Protein AF-A0A0C5BQB8-F1 (afdb_monomer_lite)

Radius of gyration: 30.47 Å; chains: 1; bounding box: 99×53×38 Å

Foldseek 3Di:
DDDDDDDDDDDDDDDDDDPDDDDDDPDPPPVCQPAADPPPCVVLVVQVVVCLVVVNLVSQCVSAVPDDSVVSVVQSVQRSQADPPQKDWDWDDDPDSQKIKIKIWAAGDVGNPHIGIDIWMWGQDSVRGTHTD

Sequence (133 aa):
MSYRLLRGGAVVGILLTAASALTACGGTVSDPTTTPAPEAWRSQLSSVMAAFDAADESALDALFPSHTTEHLQSIYHACSAISSTGRRTDASEGDSPRLIVVKISGVAKGDESTAAHCDFQLYWNDKKTWELN

pLDDT: mean 82.65, std 19.7, range [41.44, 98.25]

Secondary structure (DSSP, 8-state):
-------------------------------TTSSPPTTTHHHHHHHHHHHHHHT-HHHHHHH-TTS-HHHHHHHHHHHHTB-STT-EEEEEE-SSTTEEEEEEEEEETTEEEEEEEEEEEEEE-TTS-EEE-

Structure (mmCIF, N/CA/C/O backbone):
data_AF-A0A0C5BQB8-F1
#
_entry.id   AF-A0A0C5BQB8-F1
#
loop_
_atom_site.group_PDB
_atom_site.id
_atom_site.type_symbol
_atom_site.label_atom_id
_atom_site.label_alt_id
_atom_site.label_comp_id
_atom_site.label_asym_id
_atom_site.label_entity_id
_atom_site.label_seq_id
_atom_site.pdbx_PDB_ins_code
_atom_site.Cartn_x
_atom_site.Cartn_y
_atom_site.Cartn_z
_atom_site.occupancy
_atom_site.B_iso_or_equiv
_atom_site.auth_seq_id
_atom_site.auth_comp_id
_atom_site.auth_asym_id
_atom_site.auth_atom_id
_atom_site.pdbx_PDB_model_num
ATOM 1 N N . MET A 1 1 ? 82.741 41.535 20.046 1.00 44.62 1 MET A N 1
ATOM 2 C CA . MET A 1 1 ? 83.919 40.781 19.570 1.00 44.62 1 MET A CA 1
ATOM 3 C C . MET A 1 1 ? 83.476 39.367 19.239 1.00 44.62 1 MET A C 1
ATOM 5 O O . MET A 1 1 ? 82.832 38.740 20.066 1.00 44.62 1 MET A O 1
ATOM 9 N N . SER A 1 2 ? 83.750 38.958 18.000 1.00 48.75 2 SER A N 1
ATOM 10 C CA . SER A 1 2 ? 83.545 37.636 17.385 1.00 48.75 2 SER A CA 1
ATOM 11 C C . SER A 1 2 ? 84.131 36.495 18.240 1.00 48.75 2 SER A C 1
ATOM 13 O O . SER A 1 2 ? 84.998 36.765 19.059 1.00 48.75 2 SER A O 1
ATOM 15 N N . TYR A 1 3 ? 83.667 35.243 18.134 1.00 43.56 3 TYR A N 1
ATOM 16 C CA . TYR A 1 3 ? 84.177 34.268 17.155 1.00 43.56 3 TYR A CA 1
ATOM 17 C C . TYR A 1 3 ? 83.132 33.252 16.656 1.00 43.56 3 TYR A C 1
ATOM 19 O O . TYR A 1 3 ? 82.074 33.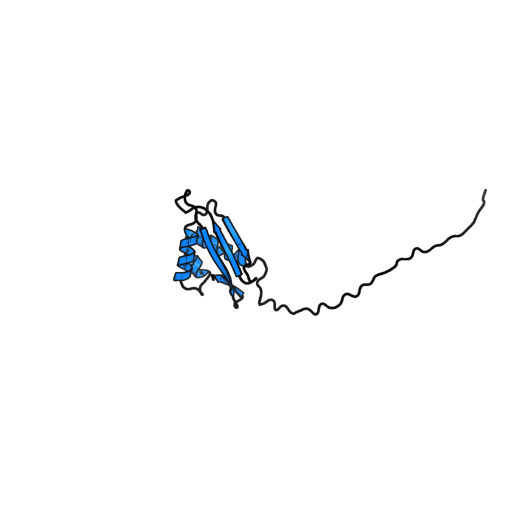034 17.235 1.00 43.56 3 TYR A O 1
ATOM 27 N N . ARG A 1 4 ? 83.490 32.683 15.505 1.00 53.69 4 ARG A N 1
ATOM 28 C CA . ARG A 1 4 ? 82.743 31.894 14.524 1.00 53.69 4 ARG A CA 1
ATOM 29 C C . ARG A 1 4 ? 82.965 30.372 14.674 1.00 53.69 4 ARG A C 1
ATOM 31 O O . ARG A 1 4 ? 84.037 29.968 15.099 1.00 53.69 4 ARG A O 1
ATOM 38 N N . LEU A 1 5 ? 82.034 29.625 14.053 1.00 55.25 5 LEU A N 1
ATOM 39 C CA . LEU A 1 5 ? 82.174 28.350 13.302 1.00 55.25 5 LEU A CA 1
ATOM 40 C C . LEU A 1 5 ? 82.334 27.014 14.059 1.00 55.25 5 LEU A C 1
ATOM 42 O O . LEU A 1 5 ? 83.332 26.793 14.728 1.00 55.25 5 LEU A O 1
ATOM 46 N N . LEU A 1 6 ? 81.431 26.061 13.766 1.00 51.03 6 LEU A N 1
ATOM 47 C CA . LEU A 1 6 ? 81.640 24.834 12.949 1.00 51.03 6 LEU A CA 1
ATOM 48 C C . LEU A 1 6 ? 80.330 24.003 12.967 1.00 51.03 6 LEU A C 1
ATOM 50 O O . LEU A 1 6 ? 79.768 23.758 14.023 1.00 51.03 6 LEU A O 1
ATOM 54 N N . ARG A 1 7 ? 79.655 23.818 11.823 1.00 48.47 7 ARG A N 1
ATOM 55 C CA . ARG A 1 7 ? 79.722 22.657 10.902 1.00 48.47 7 ARG A CA 1
ATOM 56 C C . ARG A 1 7 ? 79.222 21.321 11.482 1.00 48.47 7 ARG A C 1
ATOM 58 O O . ARG A 1 7 ? 79.904 20.713 12.291 1.00 48.47 7 ARG A O 1
ATOM 65 N N . GLY A 1 8 ? 78.188 20.786 10.824 1.00 41.44 8 GLY A N 1
ATOM 66 C CA . GLY A 1 8 ? 78.178 19.394 10.356 1.00 41.44 8 GLY A CA 1
ATOM 67 C C . GLY A 1 8 ? 77.191 18.451 11.045 1.00 41.44 8 GLY A C 1
ATOM 68 O O . GLY A 1 8 ? 77.229 18.298 12.257 1.00 41.44 8 GLY A O 1
ATOM 69 N N . GLY A 1 9 ? 76.375 17.753 10.247 1.00 44.12 9 GLY A N 1
ATOM 70 C CA . GLY A 1 9 ? 75.701 16.523 10.678 1.00 44.12 9 GLY A CA 1
ATOM 71 C C . GLY A 1 9 ? 74.327 16.305 10.053 1.00 44.12 9 GLY A C 1
ATOM 72 O O . GLY A 1 9 ? 73.321 16.684 10.635 1.00 44.12 9 GLY A O 1
ATOM 73 N N . ALA A 1 10 ? 74.298 15.700 8.866 1.00 51.06 10 ALA A N 1
ATOM 74 C CA . ALA A 1 10 ? 73.106 15.147 8.221 1.00 51.06 10 ALA A CA 1
ATOM 75 C C . ALA A 1 10 ? 72.636 13.851 8.911 1.00 51.06 10 ALA A C 1
ATOM 77 O O . ALA A 1 10 ? 73.452 13.245 9.589 1.00 51.06 10 ALA A O 1
ATOM 78 N N . VAL A 1 11 ? 71.382 13.430 8.674 1.00 48.41 11 VAL A N 1
ATOM 79 C CA . VAL A 1 11 ? 70.878 12.052 8.389 1.00 48.41 11 VAL A CA 1
ATOM 80 C C . VAL A 1 11 ? 69.341 12.186 8.285 1.00 48.41 11 VAL A C 1
ATOM 82 O O . VAL A 1 11 ? 68.669 12.429 9.277 1.00 48.41 11 VAL A O 1
ATOM 85 N N . VAL A 1 12 ? 68.759 12.364 7.093 1.00 49.59 12 VAL A N 1
ATOM 86 C CA . VAL A 1 12 ? 68.211 11.313 6.200 1.00 49.59 12 VAL A CA 1
ATOM 87 C C . VAL A 1 12 ? 67.328 10.298 6.942 1.00 49.59 12 VAL A C 1
ATOM 89 O O . VAL A 1 12 ? 67.777 9.222 7.324 1.00 49.59 12 VAL A O 1
ATOM 92 N N . GLY A 1 13 ? 66.053 10.654 7.128 1.00 44.47 13 GLY A N 1
ATOM 93 C CA . GLY A 1 13 ? 64.991 9.748 7.570 1.00 44.47 13 GLY A CA 1
ATOM 94 C C . GLY A 1 13 ? 64.255 9.158 6.367 1.00 44.47 13 GLY A C 1
ATOM 95 O O . GLY A 1 13 ? 63.639 9.879 5.588 1.00 44.47 13 GLY A O 1
ATOM 96 N N . ILE A 1 14 ? 64.382 7.846 6.215 1.00 48.91 14 ILE A N 1
ATOM 97 C CA . ILE A 1 14 ? 63.878 6.996 5.134 1.00 48.91 14 ILE A CA 1
ATOM 98 C C . ILE A 1 14 ? 62.341 6.910 5.182 1.00 48.91 14 ILE A C 1
ATOM 100 O O . ILE A 1 14 ? 61.783 6.496 6.194 1.00 48.91 14 ILE A O 1
ATOM 104 N N . LEU A 1 15 ? 61.662 7.245 4.079 1.00 47.94 15 LEU A N 1
ATOM 105 C CA . LEU A 1 15 ? 60.232 6.974 3.867 1.00 47.94 15 LEU A CA 1
ATOM 106 C C . LEU A 1 15 ? 60.095 5.718 2.997 1.00 47.94 15 LEU A C 1
ATOM 108 O O . LEU A 1 15 ? 60.299 5.750 1.785 1.00 47.94 15 LEU A O 1
ATOM 112 N N . LEU A 1 16 ? 59.805 4.596 3.653 1.00 49.72 16 LEU A N 1
ATOM 113 C CA . LEU A 1 16 ? 59.558 3.294 3.042 1.00 49.72 16 LEU A CA 1
ATOM 114 C C . LEU A 1 16 ? 58.057 3.106 2.757 1.00 49.72 16 LEU A C 1
ATOM 116 O O . LEU A 1 16 ? 57.224 3.267 3.642 1.00 49.72 16 LEU A O 1
ATOM 120 N N . THR A 1 17 ? 57.793 2.658 1.524 1.00 51.06 17 THR A N 1
ATOM 121 C CA . THR A 1 17 ? 56.754 1.697 1.091 1.00 51.06 17 THR A CA 1
ATOM 122 C C . THR A 1 17 ? 55.273 2.033 1.269 1.00 51.06 17 THR A C 1
ATOM 124 O O . THR A 1 17 ? 54.751 2.026 2.374 1.00 51.06 17 THR A O 1
ATOM 127 N N . ALA A 1 18 ? 54.549 2.113 0.147 1.00 51.12 18 ALA A N 1
ATOM 128 C CA . ALA A 1 18 ? 53.768 0.987 -0.395 1.00 51.12 18 ALA A CA 1
ATOM 129 C C . ALA A 1 18 ? 52.784 1.515 -1.458 1.00 51.12 18 ALA A C 1
ATOM 131 O O . ALA A 1 18 ? 51.658 1.893 -1.150 1.00 51.12 18 ALA A O 1
ATOM 132 N N . ALA A 1 19 ? 53.203 1.555 -2.726 1.00 48.62 19 ALA A N 1
ATOM 133 C CA . ALA A 1 19 ? 52.267 1.757 -3.830 1.00 48.62 19 ALA A CA 1
ATOM 134 C C . ALA A 1 19 ? 51.639 0.400 -4.170 1.00 48.62 19 ALA A C 1
ATOM 136 O O . ALA A 1 19 ? 52.141 -0.346 -5.010 1.00 48.62 19 ALA A O 1
ATOM 137 N N . SER A 1 20 ? 50.582 0.050 -3.441 1.00 56.34 20 SER A N 1
ATOM 138 C CA . SER A 1 20 ? 49.755 -1.115 -3.734 1.00 56.34 20 SER A CA 1
ATOM 139 C C . SER A 1 20 ? 49.070 -0.915 -5.083 1.00 56.34 20 SER A C 1
ATOM 141 O O . SER A 1 20 ? 48.284 0.014 -5.265 1.00 56.34 20 SER A O 1
ATOM 143 N N . ALA A 1 21 ? 49.382 -1.793 -6.033 1.00 56.72 21 ALA A N 1
ATOM 144 C CA . ALA A 1 21 ? 48.645 -1.931 -7.277 1.00 56.72 21 ALA A CA 1
ATOM 145 C C . ALA A 1 21 ? 47.193 -2.325 -6.961 1.00 56.72 21 ALA A C 1
ATOM 147 O O . ALA A 1 21 ? 46.950 -3.396 -6.406 1.00 56.72 21 ALA A O 1
ATOM 148 N N . LEU A 1 22 ? 46.235 -1.466 -7.314 1.00 53.00 22 LEU A N 1
ATOM 149 C CA . LEU A 1 22 ? 44.821 -1.825 -7.343 1.00 53.00 22 LEU A CA 1
ATOM 150 C C . LEU A 1 22 ? 44.429 -2.165 -8.776 1.00 53.00 22 LEU A C 1
ATOM 152 O O . LEU A 1 22 ? 44.238 -1.317 -9.645 1.00 53.00 22 LEU A O 1
ATOM 156 N N . THR A 1 23 ? 44.377 -3.473 -8.973 1.00 57.31 23 THR A N 1
ATOM 157 C CA . THR A 1 23 ? 43.723 -4.210 -10.041 1.00 57.31 23 THR A CA 1
ATOM 158 C C . THR A 1 23 ? 42.281 -3.743 -10.255 1.00 57.31 23 THR A C 1
ATOM 160 O O . THR A 1 23 ? 41.521 -3.605 -9.305 1.00 57.31 23 THR A O 1
ATOM 163 N N . ALA A 1 24 ? 41.953 -3.548 -11.534 1.00 52.50 24 ALA A N 1
ATOM 164 C CA . ALA A 1 24 ? 40.652 -3.638 -12.197 1.00 52.50 24 ALA A CA 1
ATOM 165 C C . ALA A 1 24 ? 39.370 -3.370 -11.383 1.00 52.50 24 ALA A C 1
ATOM 167 O O . ALA A 1 24 ? 38.913 -4.213 -10.620 1.00 52.50 24 ALA A O 1
ATOM 168 N N . CYS A 1 25 ? 38.652 -2.321 -11.784 1.00 48.25 25 CYS A N 1
ATOM 169 C CA . CYS A 1 25 ? 37.204 -2.421 -11.940 1.00 48.25 25 CYS A CA 1
ATOM 170 C C . CYS A 1 25 ? 36.906 -2.274 -13.432 1.00 48.25 25 CYS A C 1
ATOM 172 O O . CYS A 1 25 ? 36.690 -1.173 -13.936 1.00 48.25 25 CYS A O 1
ATOM 174 N N . GLY A 1 26 ? 36.938 -3.396 -14.157 1.00 42.09 26 GLY A N 1
ATOM 175 C CA . GLY A 1 26 ? 36.128 -3.506 -15.362 1.00 42.09 26 GLY A CA 1
ATOM 176 C C . GLY A 1 26 ? 34.693 -3.289 -14.909 1.00 42.09 26 GLY A C 1
ATOM 177 O O . GLY A 1 26 ? 34.142 -4.139 -14.215 1.00 42.09 26 GLY A O 1
ATOM 178 N N . GLY A 1 27 ? 34.155 -2.102 -15.183 1.00 41.47 27 GLY A N 1
ATOM 179 C CA . GLY A 1 27 ? 32.790 -1.762 -14.828 1.00 41.47 27 GLY A CA 1
ATOM 180 C C . GLY A 1 27 ? 31.876 -2.784 -15.475 1.00 41.47 27 GLY A C 1
ATOM 181 O O . GLY A 1 27 ? 31.731 -2.802 -16.696 1.00 41.47 27 GLY A O 1
ATOM 182 N N . THR A 1 28 ? 31.273 -3.651 -14.666 1.00 47.66 28 THR A N 1
ATOM 183 C CA . THR A 1 28 ? 30.031 -4.284 -15.074 1.00 47.66 28 THR A CA 1
ATOM 184 C C . THR A 1 28 ? 29.103 -3.132 -15.400 1.00 47.66 28 THR A C 1
ATOM 186 O O . THR A 1 28 ? 28.797 -2.311 -14.533 1.00 47.66 28 THR A O 1
ATOM 189 N N . VAL A 1 29 ? 28.726 -3.021 -16.670 1.00 45.81 29 VAL A N 1
ATOM 190 C CA . VAL A 1 29 ? 27.590 -2.209 -17.082 1.00 45.81 29 VAL A CA 1
ATOM 191 C C . VAL A 1 29 ? 26.394 -2.867 -16.405 1.00 45.81 29 VAL A C 1
ATOM 193 O O . VAL A 1 29 ? 25.777 -3.774 -16.953 1.00 45.81 29 VAL A O 1
ATOM 196 N N . SER A 1 30 ? 26.154 -2.508 -15.145 1.00 45.81 30 SER A N 1
ATOM 197 C CA . SER A 1 30 ? 24.904 -2.790 -14.467 1.00 45.81 30 SER A CA 1
ATOM 198 C C . SER A 1 30 ? 23.888 -2.017 -15.270 1.00 45.81 30 SER A C 1
ATOM 200 O O . SER A 1 30 ? 23.838 -0.795 -15.157 1.00 45.81 30 SER A O 1
ATOM 202 N N . ASP A 1 31 ? 23.194 -2.705 -16.171 1.00 49.25 31 ASP A N 1
ATOM 203 C CA . ASP A 1 31 ? 22.146 -2.104 -16.971 1.00 49.25 31 ASP A CA 1
ATOM 204 C C . ASP A 1 31 ? 21.171 -1.442 -15.981 1.00 49.25 31 ASP A C 1
ATOM 206 O O . ASP A 1 31 ? 20.497 -2.150 -15.220 1.00 49.25 31 ASP A O 1
ATOM 210 N N . PRO A 1 32 ? 21.125 -0.097 -15.905 1.00 49.78 32 PRO A N 1
ATOM 211 C CA . PRO A 1 32 ? 20.383 0.628 -14.871 1.00 49.78 32 PRO A CA 1
ATOM 212 C C . PRO A 1 32 ? 18.863 0.470 -15.036 1.00 49.78 32 PRO A C 1
ATOM 214 O O . PRO A 1 32 ? 18.075 1.161 -14.398 1.00 49.78 32 PRO A O 1
ATOM 217 N N . THR A 1 33 ? 18.435 -0.421 -15.929 1.00 54.50 33 THR A N 1
ATOM 218 C CA . THR A 1 33 ? 17.052 -0.703 -16.267 1.00 54.50 33 THR A CA 1
ATOM 219 C C . THR A 1 33 ? 16.443 -1.890 -15.516 1.00 54.50 33 THR A C 1
ATOM 221 O O . THR A 1 33 ? 15.224 -2.023 -15.571 1.00 54.50 33 THR A O 1
ATOM 224 N N . THR A 1 34 ? 17.224 -2.701 -14.783 1.00 72.19 34 THR A N 1
ATOM 225 C CA . THR A 1 34 ? 16.714 -3.947 -14.153 1.00 72.19 34 THR A CA 1
ATOM 226 C C . THR A 1 34 ? 16.390 -3.823 -12.656 1.00 72.19 34 THR A C 1
ATOM 228 O O . THR A 1 34 ? 15.542 -4.558 -12.148 1.00 72.19 34 THR A O 1
ATOM 231 N N . THR A 1 35 ? 17.003 -2.873 -11.946 1.00 78.06 35 THR A N 1
ATOM 232 C CA . THR A 1 35 ? 16.839 -2.707 -10.490 1.00 78.06 35 THR A CA 1
ATOM 233 C C . THR A 1 35 ? 16.303 -1.308 -10.183 1.00 78.06 35 THR A C 1
ATOM 235 O O . THR A 1 35 ? 16.867 -0.337 -10.692 1.00 78.06 35 THR A O 1
ATOM 238 N N . PRO A 1 36 ? 15.234 -1.166 -9.378 1.00 84.19 36 PRO A N 1
ATOM 239 C CA . PRO A 1 36 ? 14.734 0.148 -8.991 1.00 84.19 36 PRO A CA 1
ATOM 240 C C . PRO A 1 36 ? 15.775 0.908 -8.166 1.00 84.19 36 PRO A C 1
ATOM 242 O O . PRO A 1 36 ? 16.588 0.312 -7.457 1.00 84.19 36 PRO A O 1
ATOM 245 N N . ALA A 1 37 ? 15.729 2.240 -8.222 1.00 84.38 37 ALA A N 1
ATOM 246 C CA . ALA A 1 37 ? 16.497 3.048 -7.285 1.00 84.38 37 ALA A CA 1
ATOM 247 C C . ALA A 1 37 ? 16.063 2.715 -5.845 1.00 84.38 37 ALA A C 1
ATOM 249 O O . ALA A 1 37 ? 14.859 2.519 -5.614 1.00 84.38 37 ALA A O 1
ATOM 250 N N . PRO A 1 38 ? 17.002 2.681 -4.878 1.00 81.62 38 PRO A N 1
ATOM 251 C CA . PRO A 1 38 ? 16.649 2.533 -3.476 1.00 81.62 38 PRO A CA 1
ATOM 252 C C . PRO A 1 38 ? 15.549 3.527 -3.113 1.00 81.62 38 PRO A C 1
ATOM 254 O O . PRO A 1 38 ? 15.587 4.685 -3.527 1.00 81.62 38 PRO A O 1
ATOM 257 N N . GLU A 1 39 ? 14.560 3.067 -2.350 1.00 86.81 39 GLU A N 1
ATOM 258 C CA . GLU A 1 39 ? 13.488 3.912 -1.808 1.00 86.81 39 GLU A CA 1
ATOM 259 C C . GLU A 1 39 ? 12.478 4.470 -2.833 1.00 86.81 39 GLU A C 1
ATOM 261 O O . GLU A 1 39 ? 11.508 5.112 -2.427 1.00 86.81 39 GLU A O 1
ATOM 266 N N . ALA A 1 40 ? 12.614 4.179 -4.135 1.00 88.69 40 ALA A N 1
ATOM 267 C CA . ALA A 1 40 ? 11.661 4.620 -5.166 1.00 88.69 40 ALA A CA 1
ATOM 268 C C . ALA A 1 40 ? 10.217 4.146 -4.896 1.00 88.69 40 ALA A C 1
ATOM 270 O O . ALA A 1 40 ? 9.253 4.809 -5.278 1.00 88.69 40 ALA A O 1
ATOM 271 N N . TRP A 1 41 ? 10.063 3.026 -4.188 1.00 93.12 41 TRP A N 1
ATOM 272 C CA . TRP A 1 41 ? 8.773 2.479 -3.766 1.00 93.12 41 TRP A CA 1
ATOM 273 C C . TRP A 1 41 ? 8.023 3.374 -2.774 1.00 93.12 41 TRP A C 1
ATOM 275 O O . TRP A 1 41 ? 6.807 3.258 -2.658 1.00 93.12 41 TRP A O 1
ATOM 285 N N . ARG A 1 42 ? 8.698 4.292 -2.067 1.00 95.25 42 ARG A N 1
ATOM 286 C CA . ARG A 1 42 ? 8.055 5.119 -1.031 1.00 95.25 42 ARG A CA 1
ATOM 287 C C . ARG A 1 42 ? 7.021 6.077 -1.592 1.00 95.25 42 ARG A C 1
ATOM 289 O O . ARG A 1 42 ? 5.982 6.272 -0.970 1.00 95.25 42 ARG A O 1
ATOM 296 N N . SER A 1 43 ? 7.275 6.642 -2.773 1.00 94.19 43 SER A N 1
ATOM 297 C CA . SER A 1 43 ? 6.298 7.506 -3.445 1.00 94.19 43 SER A CA 1
ATOM 298 C C . SER A 1 43 ? 5.048 6.720 -3.850 1.00 94.19 43 SER A C 1
ATOM 300 O O . SER A 1 43 ? 3.930 7.212 -3.684 1.00 94.19 43 SER A O 1
ATOM 302 N N . GLN A 1 44 ? 5.231 5.488 -4.340 1.00 95.38 44 GLN A N 1
ATOM 303 C CA . GLN A 1 44 ? 4.114 4.609 -4.683 1.00 95.38 44 GLN A CA 1
ATOM 304 C C . GLN A 1 44 ? 3.326 4.230 -3.426 1.00 95.38 44 GLN A C 1
ATOM 306 O O . GLN A 1 44 ? 2.116 4.427 -3.385 1.00 95.38 44 GLN A O 1
ATOM 311 N N . LEU A 1 45 ? 4.012 3.770 -2.375 1.00 96.50 45 LEU A N 1
ATOM 312 C CA . LEU A 1 45 ? 3.387 3.418 -1.101 1.00 96.50 45 LEU A CA 1
ATOM 313 C C . LEU A 1 45 ? 2.601 4.595 -0.512 1.00 96.50 45 LEU A C 1
ATOM 315 O O . LEU A 1 45 ? 1.471 4.411 -0.083 1.00 96.50 45 LEU A O 1
ATOM 319 N N . SER A 1 46 ? 3.157 5.809 -0.539 1.00 96.62 46 SER A N 1
ATOM 320 C CA . SER A 1 46 ? 2.459 7.017 -0.080 1.00 96.62 46 SER A CA 1
ATOM 321 C C . SER A 1 46 ? 1.125 7.225 -0.811 1.00 96.62 46 SE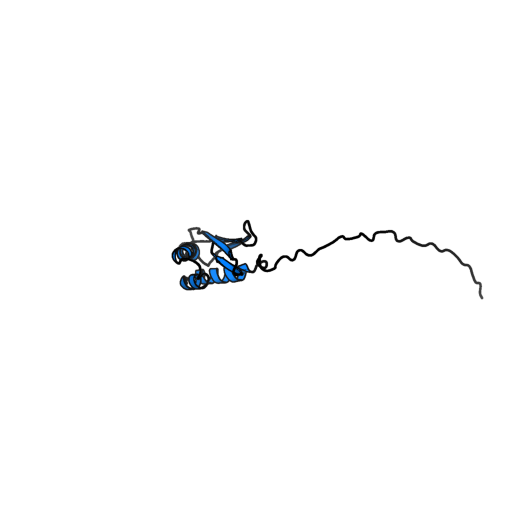R A C 1
ATOM 323 O O . SER A 1 46 ? 0.115 7.532 -0.182 1.00 96.62 46 SER A O 1
ATOM 325 N N . SER A 1 47 ? 1.097 6.991 -2.126 1.00 96.44 47 SER A N 1
ATOM 326 C CA . SER A 1 47 ? -0.120 7.117 -2.942 1.00 96.44 47 SER A CA 1
ATOM 327 C C . SER A 1 47 ? -1.152 6.036 -2.603 1.00 96.44 47 SER A C 1
ATOM 329 O O . SER A 1 47 ? -2.338 6.332 -2.485 1.00 96.44 47 SER A O 1
ATOM 331 N N . VAL A 1 48 ? -0.700 4.801 -2.365 1.00 96.19 48 VAL A N 1
ATOM 332 C CA . VAL A 1 48 ? -1.557 3.693 -1.909 1.00 96.19 48 VAL A CA 1
ATOM 333 C C . VAL A 1 48 ? -2.169 3.993 -0.538 1.00 96.19 48 VAL A C 1
ATOM 335 O O . VAL A 1 48 ? -3.374 3.852 -0.348 1.00 96.19 48 VAL A O 1
ATOM 338 N N . MET A 1 49 ? -1.360 4.476 0.409 1.00 96.25 49 MET A N 1
ATOM 339 C CA . MET A 1 49 ? -1.839 4.855 1.741 1.00 96.25 49 MET A CA 1
ATOM 340 C C . MET A 1 49 ? -2.861 5.994 1.675 1.00 96.25 49 MET A C 1
ATOM 342 O O . MET A 1 49 ? -3.863 5.953 2.387 1.00 96.25 49 MET A O 1
ATOM 346 N N . ALA A 1 50 ? -2.648 6.973 0.791 1.00 95.75 50 ALA A N 1
ATOM 347 C CA . ALA A 1 50 ? -3.600 8.056 0.568 1.00 95.75 50 ALA A CA 1
ATOM 348 C C . ALA A 1 50 ? -4.952 7.543 0.039 1.00 95.75 50 ALA A C 1
ATOM 350 O O . ALA A 1 50 ? -5.990 8.017 0.497 1.00 95.75 50 ALA A O 1
ATOM 351 N N . ALA A 1 51 ? -4.958 6.548 -0.856 1.00 95.62 51 ALA A N 1
ATOM 352 C CA . ALA A 1 51 ? -6.191 5.914 -1.331 1.00 95.62 51 ALA A CA 1
ATOM 353 C C . ALA A 1 51 ? -6.950 5.203 -0.191 1.00 95.62 51 ALA A C 1
ATOM 355 O O . ALA A 1 51 ? -8.165 5.366 -0.052 1.00 95.62 51 ALA A O 1
ATOM 356 N N . PHE A 1 52 ? -6.240 4.485 0.690 1.00 95.12 52 PHE A N 1
ATOM 357 C CA . PHE A 1 52 ? -6.850 3.855 1.870 1.00 95.12 52 PHE A CA 1
ATOM 358 C C . PHE A 1 52 ? -7.430 4.874 2.859 1.00 95.12 52 PHE A C 1
ATOM 360 O O . PHE A 1 52 ? -8.501 4.645 3.427 1.00 95.12 52 PHE A O 1
ATOM 367 N N . ASP A 1 53 ? -6.746 6.001 3.064 1.00 93.50 53 ASP A N 1
ATOM 368 C CA . ASP A 1 53 ? -7.192 7.061 3.973 1.00 93.50 53 ASP A CA 1
ATOM 369 C C . ASP A 1 53 ? -8.389 7.841 3.437 1.00 93.50 53 ASP A C 1
ATOM 371 O O . ASP A 1 53 ? -9.283 8.194 4.207 1.00 93.50 53 ASP A O 1
ATOM 375 N N . ALA A 1 54 ? -8.434 8.061 2.123 1.00 93.06 54 ALA A N 1
ATOM 376 C CA . ALA A 1 54 ? -9.565 8.682 1.446 1.00 93.06 54 ALA A CA 1
ATOM 377 C C . ALA A 1 54 ? -10.788 7.755 1.334 1.00 93.06 54 ALA A C 1
ATOM 379 O O . ALA A 1 54 ? -11.863 8.228 0.970 1.00 93.06 54 ALA A O 1
ATOM 380 N N . ALA A 1 55 ? -10.635 6.462 1.653 1.00 89.81 55 ALA A N 1
ATOM 381 C CA . ALA A 1 55 ? -11.616 5.422 1.350 1.00 89.81 55 ALA A CA 1
ATOM 382 C C . ALA A 1 55 ? -12.022 5.433 -0.140 1.00 89.81 55 ALA A C 1
ATOM 384 O O . ALA A 1 55 ? -13.198 5.300 -0.482 1.00 89.81 55 ALA A O 1
ATOM 385 N N . ASP A 1 56 ? -11.029 5.624 -1.013 1.00 94.00 56 ASP A N 1
ATOM 386 C CA . ASP A 1 56 ? -11.209 5.745 -2.456 1.00 94.00 56 ASP A CA 1
ATOM 387 C C . ASP A 1 56 ? -10.622 4.520 -3.165 1.00 94.00 56 ASP A C 1
ATOM 389 O O . ASP A 1 56 ? -9.438 4.461 -3.500 1.00 94.00 56 ASP A O 1
ATOM 393 N N . GLU A 1 57 ? -11.474 3.519 -3.380 1.00 93.06 57 GLU A N 1
ATOM 394 C CA . GLU A 1 57 ? -11.130 2.309 -4.133 1.00 93.06 57 GLU A CA 1
ATOM 395 C C . GLU A 1 57 ? -10.748 2.639 -5.585 1.00 93.06 57 GLU A C 1
ATOM 397 O O . GLU A 1 57 ? -9.792 2.085 -6.122 1.00 93.06 57 GLU A O 1
ATOM 402 N N . SER A 1 58 ? -11.420 3.619 -6.196 1.00 93.62 58 SER A N 1
ATOM 403 C CA . SER A 1 58 ? -11.151 4.016 -7.581 1.00 93.62 58 SER A CA 1
ATOM 404 C C . SER A 1 58 ? -9.781 4.677 -7.751 1.00 93.62 58 SER A C 1
ATOM 406 O O . SER A 1 58 ? -9.143 4.536 -8.797 1.00 93.62 58 SER A O 1
ATOM 408 N N . ALA A 1 59 ? -9.280 5.350 -6.709 1.00 94.38 59 ALA A N 1
ATOM 409 C CA . ALA A 1 59 ? -7.910 5.843 -6.680 1.00 94.38 59 ALA A CA 1
ATOM 410 C C . ALA A 1 59 ? -6.893 4.692 -6.672 1.00 94.38 59 ALA A C 1
ATOM 412 O O . ALA A 1 59 ? -5.843 4.814 -7.301 1.00 94.38 59 ALA A O 1
ATOM 413 N N . LEU A 1 60 ? -7.198 3.568 -6.015 1.00 93.88 60 LEU A N 1
ATOM 414 C CA . LEU A 1 60 ? -6.338 2.384 -6.041 1.00 93.88 60 LEU A CA 1
ATOM 415 C C . LEU A 1 60 ? -6.332 1.724 -7.429 1.00 93.88 60 LEU A C 1
ATOM 417 O O . LEU A 1 60 ? -5.258 1.405 -7.939 1.00 93.88 60 LEU A O 1
ATOM 421 N N . ASP A 1 61 ? -7.495 1.612 -8.074 1.00 94.12 61 ASP A N 1
ATOM 422 C CA . ASP A 1 61 ? -7.617 1.135 -9.460 1.00 94.12 61 ASP A CA 1
ATOM 423 C C . ASP A 1 61 ? -6.796 1.990 -10.435 1.00 94.12 61 ASP A C 1
ATOM 425 O O . ASP A 1 61 ? -6.096 1.470 -11.307 1.00 94.12 61 ASP A O 1
ATOM 429 N N . ALA A 1 62 ? -6.826 3.314 -10.262 1.00 94.12 62 ALA A N 1
ATOM 430 C CA . ALA A 1 62 ? -6.058 4.241 -11.087 1.00 94.12 62 ALA A CA 1
ATOM 431 C C . ALA A 1 62 ? -4.536 4.095 -10.903 1.00 94.12 62 ALA A C 1
ATOM 433 O O . ALA A 1 62 ? -3.781 4.351 -11.844 1.00 94.12 62 ALA A O 1
ATOM 434 N N . LEU A 1 63 ? -4.080 3.683 -9.714 1.00 94.31 63 LEU A N 1
ATOM 435 C CA . LEU A 1 63 ? -2.665 3.418 -9.443 1.00 94.31 63 LEU A CA 1
ATOM 436 C C . LEU A 1 63 ? -2.178 2.114 -10.088 1.00 94.31 63 LEU A C 1
ATOM 438 O O . LEU A 1 63 ? -0.999 2.031 -10.429 1.00 94.31 63 LEU A O 1
ATOM 442 N N . PHE A 1 64 ? -3.062 1.127 -10.275 1.00 94.62 64 PHE A N 1
ATOM 443 C CA . PHE A 1 64 ? -2.710 -0.216 -10.750 1.00 94.62 64 PHE A CA 1
ATOM 444 C C . PHE A 1 64 ? -3.644 -0.713 -11.866 1.00 94.62 64 PHE A C 1
ATOM 446 O O . PHE A 1 64 ? -4.279 -1.762 -11.735 1.00 94.62 64 PHE A O 1
ATOM 453 N N . PRO A 1 65 ? -3.687 -0.036 -13.029 1.00 92.06 65 PRO A N 1
ATOM 454 C CA . PRO A 1 65 ? -4.626 -0.358 -14.111 1.00 92.06 65 PRO A CA 1
ATOM 455 C C . PRO A 1 65 ? -4.375 -1.728 -14.766 1.00 92.06 65 PRO A C 1
ATOM 457 O O . PRO A 1 65 ? -5.140 -2.166 -15.622 1.00 92.06 65 PRO A O 1
ATOM 460 N N . SER A 1 66 ? -3.263 -2.382 -14.424 1.00 89.88 66 SER A N 1
ATOM 461 C CA . SER A 1 66 ? -2.882 -3.706 -14.912 1.00 89.88 66 SER A CA 1
ATOM 462 C C . SER A 1 66 ? -3.521 -4.856 -14.121 1.00 89.88 66 SER A C 1
ATOM 464 O O . SER A 1 66 ? -3.490 -5.997 -14.585 1.00 89.88 66 SER A O 1
ATOM 466 N N . HIS A 1 67 ? -4.084 -4.569 -12.944 1.00 90.25 67 HIS A N 1
ATOM 467 C CA . HIS A 1 67 ? -4.629 -5.560 -12.024 1.00 90.25 67 HIS A CA 1
ATOM 468 C C . HIS A 1 67 ? -6.126 -5.779 -12.230 1.00 90.25 67 HIS A C 1
ATOM 470 O O . HIS A 1 67 ? -6.849 -4.924 -12.737 1.00 90.25 67 HIS A O 1
ATOM 476 N N . THR A 1 68 ? -6.602 -6.956 -11.822 1.00 89.88 68 THR A N 1
ATOM 477 C CA . THR A 1 68 ? -8.044 -7.217 -11.778 1.00 89.88 68 THR A CA 1
ATOM 478 C C . THR A 1 68 ? -8.676 -6.451 -10.620 1.00 89.88 68 THR A C 1
ATOM 480 O O . THR A 1 68 ? -8.106 -6.397 -9.528 1.00 89.88 68 THR A O 1
ATOM 483 N N . THR A 1 69 ? -9.877 -5.916 -10.841 1.00 90.50 69 THR A N 1
ATOM 484 C CA . THR A 1 69 ? -10.646 -5.203 -9.813 1.00 90.50 69 THR A CA 1
ATOM 485 C C . THR A 1 69 ? -10.839 -6.049 -8.553 1.00 90.50 69 THR A C 1
ATOM 487 O O . THR A 1 69 ? -10.695 -5.541 -7.451 1.00 90.50 69 THR A O 1
ATOM 490 N N . GLU A 1 70 ? -11.071 -7.359 -8.689 1.00 92.12 70 GLU A N 1
ATOM 491 C CA . GLU A 1 70 ? -11.258 -8.268 -7.547 1.00 92.12 70 GLU A CA 1
ATOM 492 C C . GLU A 1 70 ? -10.022 -8.336 -6.631 1.00 92.12 70 GLU A C 1
ATOM 494 O O . GLU A 1 70 ? -10.139 -8.290 -5.405 1.00 92.12 70 GLU A O 1
ATOM 499 N N . HIS A 1 71 ? -8.820 -8.397 -7.211 1.00 91.19 71 HIS A N 1
ATOM 500 C CA . HIS A 1 71 ? -7.583 -8.419 -6.431 1.00 91.19 71 HIS A CA 1
ATOM 501 C C . HIS A 1 71 ? -7.359 -7.093 -5.687 1.00 91.19 71 HIS A C 1
ATOM 503 O O . HIS A 1 71 ? -7.046 -7.095 -4.493 1.00 91.19 71 HIS A O 1
ATOM 509 N N . LEU A 1 72 ? -7.580 -5.963 -6.367 1.00 93.75 72 LEU A N 1
ATOM 510 C CA . LEU A 1 72 ? -7.460 -4.631 -5.767 1.00 93.75 72 LEU A CA 1
ATOM 511 C C . LEU A 1 72 ? -8.486 -4.417 -4.650 1.00 93.75 72 LEU A C 1
ATOM 513 O O . LEU A 1 72 ? -8.128 -3.926 -3.580 1.00 93.75 72 LEU A O 1
ATOM 517 N N . GLN A 1 73 ? -9.720 -4.879 -4.851 1.00 93.62 73 GLN A N 1
ATOM 518 C CA . GLN A 1 73 ? -10.783 -4.869 -3.848 1.00 93.62 73 GLN A CA 1
ATOM 519 C C . GLN A 1 73 ? -10.410 -5.654 -2.597 1.00 93.62 73 GLN A C 1
ATOM 521 O O . GLN A 1 73 ? -10.609 -5.165 -1.486 1.00 93.62 73 GLN A O 1
ATOM 526 N N . SER A 1 74 ? -9.834 -6.849 -2.748 1.00 94.12 74 SER A N 1
ATOM 527 C CA . SER A 1 74 ? -9.415 -7.658 -1.601 1.00 94.12 74 SER A CA 1
ATOM 528 C C . SER A 1 74 ? -8.389 -6.921 -0.733 1.00 94.12 74 SER A C 1
ATOM 530 O O . SER A 1 74 ? -8.534 -6.868 0.491 1.00 94.12 74 SER A O 1
ATOM 532 N N . ILE A 1 75 ? -7.372 -6.316 -1.355 1.00 94.94 75 ILE A N 1
ATOM 533 C CA . ILE A 1 75 ? -6.346 -5.538 -0.645 1.00 94.94 75 ILE A CA 1
ATOM 534 C C . ILE A 1 75 ? -6.968 -4.290 -0.013 1.00 94.94 75 ILE A C 1
ATOM 536 O O . ILE A 1 75 ? -6.743 -4.005 1.166 1.00 94.94 75 ILE A O 1
ATOM 540 N N . TYR A 1 76 ? -7.791 -3.568 -0.774 1.00 95.81 76 TYR A N 1
ATOM 541 C CA . TYR A 1 76 ? -8.479 -2.374 -0.305 1.00 95.81 76 TYR A CA 1
ATOM 542 C C . TYR A 1 76 ? -9.346 -2.661 0.923 1.00 95.81 76 TYR A C 1
ATOM 544 O O . TYR A 1 76 ? -9.221 -1.966 1.932 1.00 95.81 76 TYR A O 1
ATOM 552 N N . HIS A 1 77 ? -10.186 -3.695 0.890 1.00 95.00 77 HIS A N 1
ATOM 553 C CA . HIS A 1 77 ? -11.055 -4.048 2.011 1.00 95.00 77 HIS A CA 1
ATOM 554 C C . HIS A 1 77 ? -10.264 -4.426 3.266 1.00 95.00 77 HIS A C 1
ATOM 556 O O . HIS A 1 77 ? -10.616 -3.979 4.357 1.00 95.00 77 HIS A O 1
ATOM 562 N N . ALA A 1 78 ? -9.176 -5.189 3.124 1.00 94.56 78 ALA A N 1
ATOM 563 C CA . ALA A 1 78 ? -8.332 -5.564 4.255 1.00 94.56 78 ALA A CA 1
ATOM 564 C C . ALA A 1 78 ? -7.622 -4.347 4.875 1.00 94.56 78 ALA A C 1
ATOM 566 O O . ALA A 1 78 ? -7.629 -4.171 6.094 1.00 94.56 78 ALA A O 1
ATOM 567 N N . CYS A 1 79 ? -7.031 -3.480 4.050 1.00 96.38 79 CYS A N 1
ATOM 568 C CA . CYS A 1 79 ? -6.203 -2.377 4.536 1.00 96.38 79 CYS A CA 1
ATOM 569 C C . CYS A 1 79 ? -7.001 -1.132 4.950 1.00 96.38 79 CYS A C 1
ATOM 571 O O . CYS A 1 79 ? -6.648 -0.474 5.930 1.00 96.38 79 CYS A O 1
ATOM 573 N N . SER A 1 80 ? -8.102 -0.811 4.263 1.00 95.44 80 SER A N 1
ATOM 574 C CA . SER A 1 80 ? -8.957 0.342 4.600 1.00 95.44 80 SER A CA 1
ATOM 575 C C . SER A 1 80 ? -9.781 0.135 5.879 1.00 95.44 80 SER A C 1
ATOM 577 O O . SER A 1 80 ? -10.253 1.114 6.473 1.00 95.44 80 SER A O 1
ATOM 579 N N . ALA A 1 81 ? -9.914 -1.116 6.337 1.00 95.62 81 ALA A N 1
ATOM 580 C CA . ALA A 1 81 ? -10.519 -1.470 7.618 1.00 95.62 81 ALA A CA 1
ATOM 581 C C . ALA A 1 81 ? -9.653 -1.068 8.825 1.00 95.62 81 ALA A C 1
ATOM 583 O O . ALA A 1 81 ? -10.148 -1.062 9.950 1.00 95.62 81 ALA A O 1
ATOM 584 N N . ILE A 1 82 ? -8.383 -0.707 8.620 1.00 97.19 82 ILE A N 1
ATOM 585 C CA . ILE A 1 82 ? -7.481 -0.262 9.686 1.00 97.19 82 ILE A CA 1
ATOM 586 C C . ILE A 1 82 ? -7.658 1.246 9.893 1.00 97.19 82 ILE A C 1
ATOM 588 O O . ILE A 1 82 ? -7.628 2.035 8.945 1.00 97.19 82 ILE A O 1
ATOM 592 N N . SER A 1 83 ? -7.842 1.664 11.147 1.00 96.00 83 SER A N 1
ATOM 593 C CA . SER A 1 83 ? -7.902 3.079 11.522 1.00 96.00 83 SER A CA 1
ATOM 594 C C . SER A 1 83 ? -6.615 3.797 11.118 1.00 96.00 83 SER A C 1
ATOM 596 O O . SER A 1 83 ? -5.527 3.257 11.301 1.00 96.00 83 SER A O 1
ATOM 598 N N . SER A 1 84 ? -6.713 5.020 10.594 1.00 95.06 84 SER A N 1
ATOM 599 C CA . SER A 1 84 ? -5.536 5.851 10.306 1.00 95.06 84 SER A CA 1
ATOM 600 C C . SER A 1 84 ? -4.860 6.354 11.586 1.00 95.06 84 SER A C 1
ATOM 602 O O . SER A 1 84 ? -3.644 6.550 11.618 1.00 95.06 84 SER A O 1
ATOM 604 N N . THR A 1 85 ? -5.620 6.496 12.674 1.00 93.25 85 THR A N 1
ATOM 605 C CA . THR A 1 85 ? -5.104 6.878 13.991 1.00 93.25 85 THR A CA 1
ATOM 606 C C . THR A 1 85 ? -4.370 5.704 14.635 1.00 93.25 85 THR A C 1
ATOM 608 O O . THR A 1 85 ? -4.948 4.645 14.859 1.00 93.25 85 THR A O 1
ATOM 611 N N . GLY A 1 86 ? -3.088 5.893 14.964 1.00 88.38 86 GLY A N 1
ATOM 612 C CA . GLY A 1 86 ? -2.269 4.865 15.623 1.00 88.38 86 GLY A CA 1
ATOM 613 C C . GLY A 1 86 ? -1.767 3.752 14.695 1.00 88.38 86 GLY A C 1
ATOM 614 O O . GLY A 1 86 ? -1.130 2.810 15.167 1.00 88.38 86 GLY A O 1
ATOM 615 N N . ARG A 1 87 ? -2.014 3.873 13.385 1.00 96.38 87 ARG A N 1
ATOM 616 C CA . ARG A 1 87 ? -1.530 2.942 12.365 1.00 96.38 87 ARG A CA 1
ATOM 617 C C . ARG A 1 87 ? -0.012 2.966 12.264 1.00 96.38 87 ARG A C 1
ATOM 619 O O . ARG A 1 87 ? 0.605 4.030 12.233 1.00 96.38 87 ARG A O 1
ATOM 626 N N . ARG A 1 88 ? 0.587 1.789 12.136 1.00 97.62 88 ARG A N 1
ATOM 627 C CA . ARG A 1 88 ? 2.002 1.599 11.813 1.00 97.62 88 ARG A CA 1
ATOM 628 C C . ARG A 1 88 ? 2.111 0.965 10.440 1.00 97.62 88 ARG A C 1
ATOM 630 O O . ARG A 1 88 ? 1.336 0.073 10.110 1.00 97.62 88 ARG A O 1
ATOM 637 N N . THR A 1 89 ? 3.039 1.473 9.641 1.00 97.75 89 THR A N 1
ATOM 638 C CA . THR A 1 89 ? 3.360 0.936 8.318 1.00 97.75 89 THR A CA 1
ATOM 639 C C . THR A 1 89 ? 4.829 0.566 8.325 1.00 97.75 89 THR A C 1
ATOM 641 O O . THR A 1 89 ? 5.686 1.440 8.440 1.00 97.75 89 THR A O 1
ATOM 644 N N . ASP A 1 90 ? 5.098 -0.725 8.216 1.00 97.62 90 ASP A N 1
ATOM 645 C CA . ASP A 1 90 ? 6.434 -1.282 8.099 1.00 97.62 90 ASP A CA 1
ATOM 646 C C . ASP A 1 90 ? 6.617 -1.748 6.658 1.00 97.62 90 ASP A C 1
ATOM 648 O O . ASP A 1 90 ? 5.798 -2.498 6.129 1.00 97.62 90 ASP A O 1
ATOM 652 N N . ALA A 1 91 ? 7.681 -1.294 6.006 1.00 96.88 91 ALA A N 1
ATOM 653 C CA . ALA A 1 91 ? 8.000 -1.693 4.645 1.00 96.88 91 ALA A CA 1
ATOM 654 C C . ALA A 1 91 ? 9.459 -2.131 4.572 1.00 96.88 91 ALA A C 1
ATOM 656 O O . ALA A 1 91 ? 10.355 -1.434 5.054 1.00 96.88 91 ALA A O 1
ATOM 657 N N . SER A 1 92 ? 9.686 -3.296 3.978 1.00 95.38 92 SER A N 1
ATOM 658 C CA . SER A 1 92 ? 11.005 -3.913 3.869 1.00 95.38 92 SER A CA 1
ATOM 659 C C . SER A 1 92 ? 11.196 -4.537 2.497 1.00 95.38 92 SER A C 1
ATOM 661 O O . SER A 1 92 ? 10.244 -5.027 1.892 1.00 95.38 92 SER A O 1
ATOM 663 N N . GLU A 1 93 ? 12.438 -4.563 2.027 1.00 94.12 93 GLU A N 1
ATOM 664 C CA . GLU A 1 93 ? 12.807 -5.357 0.856 1.00 94.12 93 GLU A CA 1
ATOM 665 C C . GLU A 1 93 ? 12.539 -6.846 1.131 1.00 94.12 93 GLU A C 1
ATOM 667 O O . GLU A 1 93 ? 12.765 -7.332 2.242 1.00 94.12 93 GLU A O 1
ATOM 672 N N . GLY A 1 94 ? 11.983 -7.544 0.140 1.00 92.75 94 GLY A N 1
ATOM 673 C CA . GLY A 1 94 ? 11.761 -8.988 0.181 1.00 92.75 94 GLY A CA 1
ATOM 674 C C . GLY A 1 94 ? 12.990 -9.770 -0.288 1.00 92.75 94 GLY A C 1
ATOM 675 O O . GLY A 1 94 ? 14.117 -9.287 -0.231 1.00 92.75 94 GLY A O 1
ATOM 676 N N . ASP A 1 95 ? 12.768 -10.966 -0.838 1.00 91.81 95 ASP A N 1
ATOM 677 C CA . ASP A 1 95 ? 13.845 -11.834 -1.354 1.00 91.81 95 ASP A CA 1
ATOM 678 C C . ASP A 1 95 ? 14.529 -11.290 -2.627 1.00 91.81 95 ASP A C 1
ATOM 680 O O . ASP A 1 95 ? 15.489 -11.867 -3.140 1.00 91.81 95 ASP A O 1
ATOM 684 N N . SER A 1 96 ? 14.024 -10.181 -3.170 1.00 90.19 96 SER A N 1
ATOM 685 C CA . SER A 1 96 ? 14.524 -9.519 -4.369 1.00 90.19 96 SER A CA 1
ATOM 686 C C . SER A 1 96 ? 14.451 -8.003 -4.192 1.00 90.19 96 SER A C 1
ATOM 688 O O . SER A 1 96 ? 13.455 -7.517 -3.657 1.00 90.19 96 SER A O 1
ATOM 690 N N . PRO A 1 97 ? 15.403 -7.222 -4.740 1.00 88.50 97 PRO A N 1
ATOM 691 C CA . PRO A 1 97 ? 15.303 -5.759 -4.755 1.00 88.50 97 PRO A CA 1
ATOM 692 C C . PRO A 1 97 ? 14.120 -5.246 -5.598 1.00 88.50 97 PRO A C 1
ATOM 694 O O . PRO A 1 97 ? 13.808 -4.058 -5.582 1.00 88.50 97 PRO A O 1
ATOM 697 N N . ARG A 1 98 ? 13.461 -6.131 -6.359 1.00 93.12 98 ARG A N 1
ATOM 698 C CA . ARG A 1 98 ? 12.226 -5.840 -7.095 1.00 93.12 98 ARG A CA 1
ATOM 699 C C . ARG A 1 98 ? 10.972 -6.049 -6.250 1.00 93.12 98 ARG A C 1
ATOM 701 O O . ARG A 1 98 ? 9.891 -5.833 -6.773 1.00 93.12 98 ARG A O 1
ATOM 708 N N . LEU A 1 99 ? 11.089 -6.492 -5.002 1.00 94.69 99 LEU A N 1
ATOM 709 C CA . LEU A 1 99 ? 9.957 -6.825 -4.149 1.00 94.69 99 LEU A CA 1
ATOM 710 C C . LEU A 1 99 ? 10.034 -6.046 -2.841 1.00 94.69 99 LEU A C 1
ATOM 712 O O . LEU A 1 99 ? 11.033 -6.117 -2.129 1.00 94.69 99 LEU A 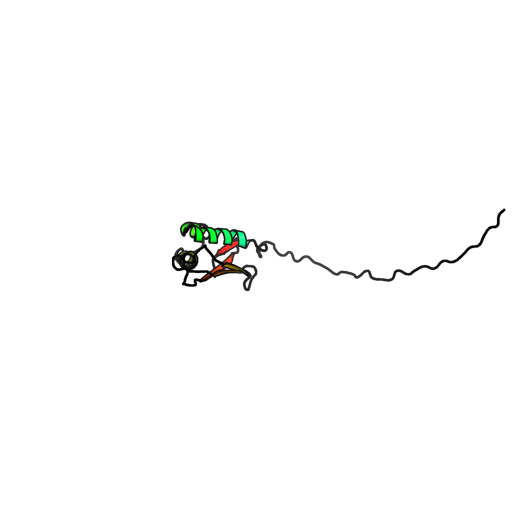O 1
ATOM 716 N N . ILE A 1 100 ? 8.956 -5.351 -2.501 1.00 97.06 100 ILE A N 1
ATOM 717 C CA . ILE A 1 100 ? 8.782 -4.678 -1.217 1.00 97.06 100 ILE A CA 1
ATOM 718 C C . ILE A 1 100 ? 7.584 -5.302 -0.527 1.00 97.06 100 ILE A C 1
ATOM 720 O O . ILE A 1 100 ? 6.486 -5.316 -1.075 1.00 97.06 100 ILE A O 1
ATOM 724 N N . VAL A 1 101 ? 7.791 -5.801 0.683 1.00 97.38 101 VAL A N 1
ATOM 725 C CA . VAL A 1 101 ? 6.721 -6.300 1.542 1.00 97.38 101 VAL A CA 1
ATOM 726 C C . VAL A 1 101 ? 6.268 -5.154 2.431 1.00 97.38 101 VAL A C 1
ATOM 728 O O . VAL A 1 101 ? 7.083 -4.561 3.140 1.00 97.38 101 VAL A O 1
ATOM 731 N N . VAL A 1 102 ? 4.976 -4.850 2.396 1.00 98.12 102 VAL A N 1
ATOM 732 C CA . VAL A 1 102 ? 4.354 -3.802 3.201 1.00 98.12 102 VAL A CA 1
ATOM 733 C C . VAL A 1 102 ? 3.436 -4.457 4.217 1.00 98.12 102 VAL A C 1
ATOM 735 O O . VAL A 1 102 ? 2.581 -5.263 3.865 1.00 98.12 102 VAL A O 1
ATOM 738 N N . LYS A 1 103 ? 3.609 -4.098 5.485 1.00 98.25 103 LYS A N 1
ATOM 739 C CA . LYS A 1 103 ? 2.780 -4.545 6.600 1.00 98.25 103 LYS A CA 1
ATOM 740 C C . LYS A 1 103 ? 2.170 -3.333 7.271 1.00 98.25 103 LYS A C 1
ATOM 742 O O . LYS A 1 103 ? 2.875 -2.411 7.679 1.00 98.25 103 LYS A O 1
ATOM 747 N N . ILE A 1 104 ? 0.858 -3.351 7.410 1.00 98.19 104 ILE A N 1
ATOM 748 C CA . ILE A 1 104 ? 0.100 -2.333 8.118 1.00 98.19 104 ILE A CA 1
ATOM 749 C C . ILE A 1 104 ? -0.484 -2.982 9.363 1.00 98.19 104 ILE A C 1
ATOM 751 O O . ILE A 1 104 ? -1.110 -4.036 9.293 1.00 98.19 104 ILE A O 1
ATOM 755 N N . SER A 1 105 ? -0.284 -2.348 10.511 1.00 98.25 105 SER A N 1
ATOM 756 C CA . SER A 1 105 ? -0.847 -2.792 11.784 1.00 98.25 105 SER A CA 1
ATOM 757 C C . SER A 1 105 ? -1.465 -1.628 12.545 1.00 98.25 105 SER A C 1
ATOM 759 O O . SER A 1 105 ? -1.064 -0.473 12.389 1.00 98.25 105 SER A O 1
ATOM 761 N N . GLY A 1 106 ? -2.466 -1.922 13.367 1.00 97.81 106 GLY A N 1
ATOM 762 C CA . GLY A 1 106 ? -3.150 -0.924 14.175 1.00 97.81 106 GLY A CA 1
ATOM 763 C C . GLY A 1 106 ? -4.408 -1.496 14.807 1.00 97.81 106 GLY A C 1
ATOM 764 O O . GLY A 1 106 ? -4.453 -2.668 15.183 1.00 97.81 106 GLY A O 1
ATOM 765 N N . VAL 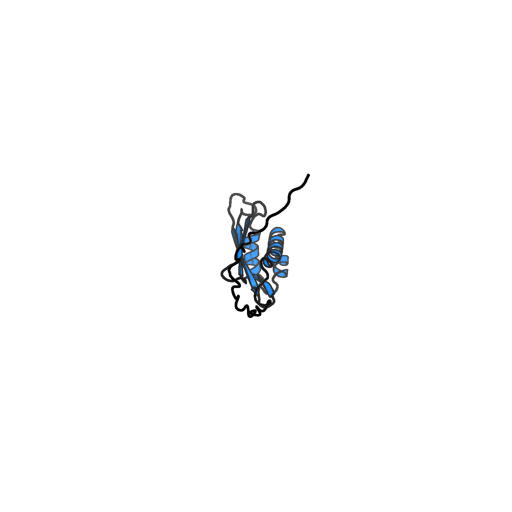A 1 107 ? -5.432 -0.657 14.899 1.00 97.69 107 VAL A N 1
ATOM 766 C CA . VAL A 1 107 ? -6.760 -1.034 15.390 1.00 97.69 107 VAL A CA 1
ATOM 767 C C . VAL A 1 107 ? -7.785 -0.958 14.265 1.00 97.69 107 VAL A C 1
ATOM 769 O O . VAL A 1 107 ? -7.598 -0.220 13.292 1.00 97.69 107 VAL A O 1
ATOM 772 N N . ALA A 1 108 ? -8.865 -1.722 14.386 1.00 96.81 108 ALA A N 1
ATOM 773 C CA . ALA A 1 108 ? -9.962 -1.695 13.435 1.00 96.81 108 ALA A CA 1
ATOM 774 C C . ALA A 1 108 ? -10.663 -0.326 13.446 1.00 96.81 108 ALA A C 1
ATOM 776 O O . ALA A 1 108 ? -10.854 0.320 14.479 1.00 96.81 108 ALA A O 1
ATOM 777 N N . LYS A 1 109 ? -11.068 0.140 12.268 1.00 94.38 109 LYS A N 1
ATOM 778 C CA . LYS A 1 109 ? -11.838 1.370 12.105 1.00 94.38 109 LYS A CA 1
ATOM 779 C C . LYS A 1 109 ? -13.226 1.164 12.721 1.00 94.38 109 LYS A C 1
ATOM 781 O O . LYS A 1 109 ? -13.973 0.290 12.296 1.00 94.38 109 LYS A O 1
ATOM 786 N N . GLY A 1 110 ? -13.563 1.977 13.720 1.00 94.50 110 GLY A N 1
ATOM 787 C CA . GLY A 1 110 ? -14.824 1.870 14.465 1.00 94.50 110 GLY A CA 1
ATOM 788 C C . GLY A 1 110 ? -14.782 0.933 15.677 1.00 94.50 110 GLY A C 1
ATOM 789 O O . GLY A 1 110 ? -15.752 0.904 16.428 1.00 94.50 110 GLY A O 1
ATOM 790 N N . ASP A 1 111 ? -13.671 0.226 15.907 1.00 96.31 111 ASP A N 1
ATOM 791 C CA . ASP A 1 111 ? -13.456 -0.592 17.103 1.00 96.31 111 ASP A CA 1
ATOM 792 C C . ASP A 1 111 ? -11.978 -0.562 17.524 1.00 96.31 111 ASP A C 1
ATOM 794 O O . ASP A 1 111 ? -11.162 -1.389 17.115 1.00 96.31 111 ASP A O 1
ATOM 798 N N . GLU A 1 112 ? -11.639 0.401 18.383 1.00 94.81 112 GLU A N 1
ATOM 799 C CA . GLU A 1 112 ? -10.276 0.588 18.896 1.00 94.81 112 GLU A CA 1
ATOM 800 C C . GLU A 1 112 ? -9.803 -0.557 19.811 1.00 94.81 112 GLU A C 1
ATOM 802 O O . GLU A 1 112 ? -8.617 -0.635 20.131 1.00 94.81 112 GLU A O 1
ATOM 807 N N . SER A 1 113 ? -10.703 -1.453 20.235 1.00 96.62 113 SER A N 1
ATOM 808 C CA . SER A 1 113 ? -10.351 -2.618 21.055 1.00 96.62 113 SER A CA 1
ATOM 809 C C . SER A 1 113 ? -9.879 -3.815 20.225 1.00 96.62 113 SER A C 1
ATOM 811 O O . SER A 1 113 ? -9.201 -4.704 20.749 1.00 96.62 113 SER A O 1
ATOM 813 N N . THR A 1 114 ? -10.182 -3.818 18.926 1.00 97.62 114 THR A N 1
ATOM 814 C CA . THR A 1 114 ? -9.828 -4.897 18.007 1.00 97.62 114 THR A CA 1
ATOM 815 C C . THR A 1 114 ? -8.560 -4.547 17.240 1.00 97.62 114 THR A C 1
ATOM 817 O O . THR A 1 114 ? -8.510 -3.573 16.490 1.00 97.62 114 THR A O 1
ATOM 820 N N . ALA A 1 115 ? -7.520 -5.367 17.394 1.00 97.50 115 ALA A N 1
ATOM 821 C CA . ALA A 1 115 ? -6.315 -5.256 16.579 1.00 97.50 115 ALA A CA 1
ATOM 822 C C . ALA A 1 115 ? -6.607 -5.665 15.127 1.00 97.50 115 ALA A C 1
ATOM 824 O O . ALA A 1 115 ? -7.287 -6.660 14.878 1.00 97.50 115 ALA A O 1
ATOM 825 N N . ALA A 1 116 ? -6.042 -4.929 14.175 1.00 97.69 116 ALA A N 1
ATOM 826 C CA . ALA A 1 116 ? -6.179 -5.202 12.751 1.00 97.69 116 ALA A CA 1
ATOM 827 C C . ALA A 1 116 ? -4.814 -5.154 12.057 1.00 97.69 116 ALA A C 1
ATOM 829 O O . ALA A 1 116 ? -3.918 -4.397 12.448 1.00 97.69 116 ALA A O 1
ATOM 830 N N . HIS A 1 117 ? -4.660 -5.985 11.032 1.00 97.75 117 HIS A N 1
ATOM 831 C CA . HIS A 1 117 ? -3.458 -6.063 10.218 1.00 97.75 117 HIS A CA 1
ATOM 832 C C . HIS A 1 117 ? -3.827 -6.311 8.759 1.00 97.75 117 HIS A C 1
ATOM 834 O O . HIS A 1 117 ? -4.820 -6.976 8.470 1.00 97.75 117 HIS A O 1
ATOM 840 N N . CYS A 1 118 ? -3.013 -5.783 7.856 1.00 97.75 118 CYS A N 1
ATOM 841 C CA . CYS A 1 118 ? -3.017 -6.171 6.458 1.00 97.75 118 CYS A CA 1
ATOM 842 C C . CYS A 1 118 ? -1.578 -6.190 5.955 1.00 97.75 118 CYS A C 1
ATOM 844 O O . CYS A 1 118 ? -0.711 -5.473 6.468 1.00 97.75 118 CYS A O 1
ATOM 846 N N . ASP A 1 119 ? -1.328 -6.990 4.936 1.00 97.25 119 ASP A N 1
ATOM 847 C CA . ASP A 1 119 ? -0.075 -6.984 4.214 1.00 97.25 119 ASP A CA 1
ATOM 848 C C . ASP A 1 119 ? -0.339 -7.071 2.718 1.00 97.25 119 ASP A C 1
ATOM 850 O O . ASP A 1 119 ? -1.350 -7.607 2.267 1.00 97.25 119 ASP A O 1
ATOM 854 N N . PHE A 1 120 ? 0.561 -6.466 1.958 1.00 97.06 120 PHE A N 1
ATOM 855 C CA . PHE A 1 120 ? 0.576 -6.535 0.508 1.00 97.06 120 PHE A CA 1
ATOM 856 C C . PHE A 1 120 ? 2.006 -6.342 0.019 1.00 97.06 120 PH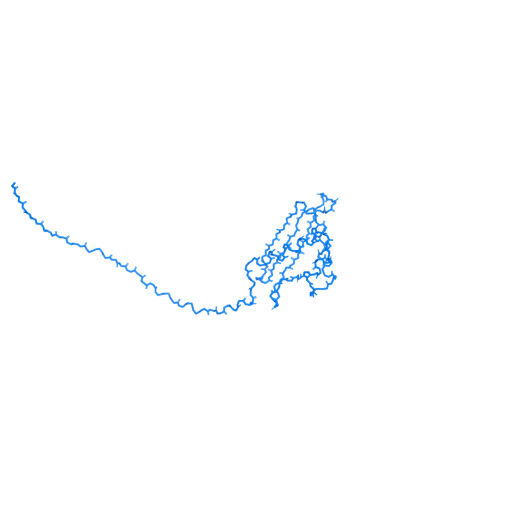E A C 1
ATOM 858 O O . PHE A 1 120 ? 2.911 -5.971 0.777 1.00 97.06 120 PHE A O 1
ATOM 865 N N . GLN A 1 121 ? 2.221 -6.605 -1.261 1.00 96.88 121 GLN A N 1
ATOM 866 C CA . GLN A 1 121 ? 3.534 -6.513 -1.869 1.00 96.88 121 GLN A CA 1
ATOM 867 C C 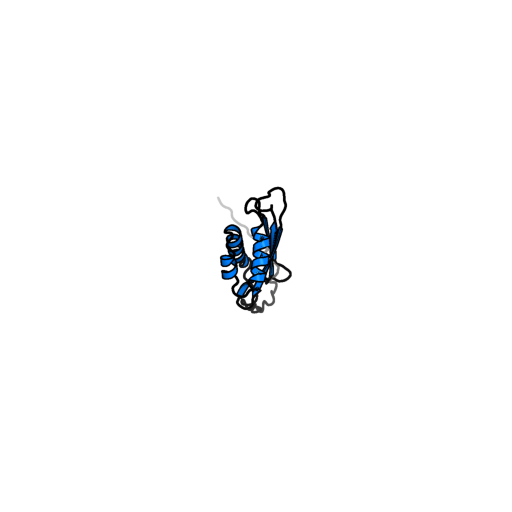. GLN A 1 121 ? 3.521 -5.498 -3.002 1.00 96.88 121 GLN A C 1
ATOM 869 O O . GLN A 1 121 ? 2.554 -5.407 -3.750 1.00 96.88 121 GLN A O 1
ATOM 874 N N . LEU A 1 122 ? 4.607 -4.736 -3.120 1.00 96.50 122 LEU A N 1
ATOM 875 C CA . LEU A 1 122 ? 4.894 -3.951 -4.310 1.00 96.50 122 LEU A CA 1
ATOM 876 C C . LEU A 1 122 ? 5.990 -4.645 -5.112 1.00 96.50 122 LEU A C 1
ATOM 878 O O . LEU A 1 122 ? 7.056 -4.954 -4.574 1.00 96.50 122 LEU A O 1
ATOM 882 N N . TYR A 1 123 ? 5.746 -4.849 -6.400 1.00 94.75 123 TYR A N 1
ATOM 883 C CA . TYR A 1 123 ? 6.683 -5.461 -7.327 1.00 94.75 123 TYR A CA 1
ATOM 884 C C . TYR A 1 123 ? 7.115 -4.483 -8.421 1.00 94.75 123 TYR A C 1
ATOM 886 O O . TYR A 1 123 ? 6.294 -3.836 -9.068 1.00 94.75 123 TYR A O 1
ATOM 894 N N . TRP A 1 124 ? 8.422 -4.382 -8.649 1.00 94.62 124 TRP A N 1
ATOM 895 C CA . TRP A 1 124 ? 9.000 -3.607 -9.738 1.00 94.62 124 TRP A CA 1
ATOM 896 C C . TRP A 1 124 ? 8.924 -4.403 -11.036 1.00 94.62 124 TRP A C 1
ATOM 898 O O . TRP A 1 124 ? 9.700 -5.341 -11.239 1.00 94.62 124 TRP A O 1
ATOM 908 N N . ASN A 1 125 ? 8.014 -4.035 -11.931 1.00 91.12 125 ASN A N 1
ATOM 909 C CA . ASN A 1 125 ? 7.786 -4.753 -13.183 1.00 91.12 125 ASN A CA 1
ATOM 910 C C . ASN A 1 125 ? 8.798 -4.378 -14.289 1.00 91.12 125 ASN A C 1
ATOM 912 O O . ASN A 1 125 ? 9.637 -3.490 -14.136 1.00 91.12 125 ASN A O 1
ATOM 916 N N . ASP A 1 126 ? 8.714 -5.053 -15.438 1.00 89.56 126 ASP A N 1
ATOM 917 C CA . ASP A 1 126 ? 9.614 -4.804 -16.580 1.00 89.56 126 ASP A CA 1
ATOM 918 C C . ASP A 1 126 ? 9.344 -3.462 -17.285 1.00 89.56 126 ASP A C 1
ATOM 920 O O . ASP A 1 126 ? 10.184 -2.958 -18.033 1.00 89.56 126 ASP A O 1
ATOM 924 N N . LYS A 1 127 ? 8.188 -2.843 -17.016 1.00 90.06 127 LYS A N 1
ATOM 925 C CA . LYS A 1 127 ? 7.850 -1.483 -17.460 1.00 90.06 127 LYS A CA 1
ATOM 926 C C . LYS A 1 127 ? 8.441 -0.406 -16.550 1.00 90.06 127 LYS A C 1
ATOM 928 O O . LYS A 1 127 ? 8.224 0.774 -16.816 1.00 90.06 127 LYS A O 1
ATOM 933 N N . LYS A 1 128 ? 9.220 -0.793 -15.531 1.00 89.75 128 LYS A N 1
ATOM 934 C CA . LYS A 1 128 ? 9.847 0.108 -14.557 1.00 89.75 128 LYS A CA 1
ATOM 935 C C . LYS A 1 128 ? 8.816 0.889 -13.741 1.00 89.75 128 LYS A C 1
ATOM 937 O O . LYS A 1 128 ? 8.987 2.083 -13.491 1.00 89.75 128 LYS A O 1
ATOM 942 N N . THR A 1 129 ? 7.737 0.216 -13.354 1.00 92.00 129 THR A N 1
ATOM 943 C CA . THR A 1 129 ? 6.736 0.733 -12.420 1.00 92.00 129 THR A CA 1
ATOM 944 C C . THR A 1 129 ? 6.585 -0.215 -11.238 1.00 92.00 129 THR A C 1
ATOM 946 O O . THR A 1 129 ? 6.804 -1.423 -11.356 1.00 92.00 129 THR A O 1
ATOM 949 N N . TRP A 1 130 ? 6.250 0.350 -10.079 1.00 94.44 130 TRP A N 1
ATOM 950 C CA . TRP A 1 130 ? 5.841 -0.422 -8.911 1.00 94.44 130 TRP A CA 1
ATOM 951 C C . TRP A 1 130 ? 4.366 -0.775 -9.059 1.00 94.44 130 TRP A C 1
ATOM 953 O O . TRP A 1 130 ? 3.535 0.121 -9.165 1.00 94.44 130 TRP A O 1
ATOM 963 N N . GLU A 1 131 ? 4.057 -2.061 -9.055 1.00 94.12 131 GLU A N 1
ATOM 964 C CA . GLU A 1 131 ? 2.698 -2.599 -9.105 1.00 94.12 131 GLU A CA 1
ATOM 965 C C . GLU A 1 131 ? 2.396 -3.380 -7.825 1.00 94.12 131 GLU A C 1
ATOM 967 O O . GLU A 1 131 ? 3.318 -3.670 -7.064 1.00 94.12 131 GLU A O 1
ATOM 972 N N . LEU A 1 132 ? 1.136 -3.748 -7.596 1.00 93.44 132 LEU A N 1
ATOM 973 C CA . LEU A 1 132 ? 0.810 -4.765 -6.596 1.00 93.44 132 LEU A CA 1
ATOM 974 C C . LEU A 1 132 ? 1.249 -6.161 -7.077 1.00 93.44 132 LEU A C 1
ATOM 976 O O . LEU A 1 132 ? 1.558 -6.355 -8.255 1.00 93.44 132 LEU A O 1
ATOM 980 N N . ASN A 1 133 ? 1.371 -7.103 -6.144 1.00 86.94 133 ASN A N 1
ATOM 981 C CA . ASN A 1 133 ? 1.678 -8.511 -6.404 1.00 86.94 133 ASN A CA 1
ATOM 982 C C . ASN A 1 133 ? 0.814 -9.413 -5.525 1.00 86.94 133 ASN A C 1
ATOM 984 O O . ASN A 1 133 ? 0.629 -9.046 -4.341 1.00 86.94 133 ASN A O 1
#

Organism: NCBI:txid145458